Protein AF-A0A9P7CWK6-F1 (afdb_monomer_lite)

Secondary structure (DSSP, 8-state):
-EEEE--SS-SEEE-PPPPTT--PPPP-EEE--EEEEE------TTT-S------HHHHHTTS-HHHHHHHGGG----

Structure (mmCIF, N/CA/C/O backbone):
data_AF-A0A9P7CWK6-F1
#
_entry.id   AF-A0A9P7CWK6-F1
#
loop_
_atom_site.group_PDB
_atom_site.id
_atom_site.type_symbol
_atom_site.label_atom_id
_atom_site.label_alt_id
_atom_site.label_comp_id
_atom_site.label_asym_id
_atom_site.label_entity_id
_atom_site.label_seq_id
_atom_site.pdbx_PDB_ins_code
_atom_site.Cartn_x
_atom_site.Cartn_y
_atom_site.Cartn_z
_atom_site.occupancy
_atom_site.B_iso_or_equiv
_atom_site.auth_seq_id
_atom_site.auth_comp_id
_atom_site.auth_asym_id
_atom_site.auth_atom_id
_atom_site.pdbx_PDB_model_num
ATOM 1 N N . MET A 1 1 ? 2.305 -10.637 -10.636 1.00 89.69 1 MET A N 1
ATOM 2 C CA . MET A 1 1 ? 3.314 -9.705 -10.105 1.00 89.69 1 MET A CA 1
ATOM 3 C C . MET A 1 1 ? 4.180 -10.506 -9.160 1.00 89.69 1 MET A C 1
ATOM 5 O O . MET A 1 1 ? 3.616 -11.320 -8.441 1.00 89.69 1 MET A O 1
ATOM 9 N N . ASP A 1 2 ? 5.496 -10.342 -9.232 1.00 95.06 2 ASP A N 1
ATOM 10 C CA . ASP A 1 2 ? 6.433 -11.009 -8.331 1.00 95.06 2 ASP A CA 1
ATOM 11 C C . ASP A 1 2 ? 6.810 -10.046 -7.201 1.00 95.06 2 ASP A C 1
ATOM 13 O O . ASP A 1 2 ? 7.262 -8.921 -7.450 1.00 95.06 2 ASP A O 1
ATOM 17 N N . THR A 1 3 ? 6.539 -10.458 -5.966 1.00 96.19 3 THR A N 1
ATOM 18 C CA . THR A 1 3 ? 6.622 -9.608 -4.777 1.00 96.19 3 THR A CA 1
ATOM 19 C C . THR A 1 3 ? 7.244 -10.361 -3.616 1.00 96.19 3 THR A C 1
ATOM 21 O O . THR A 1 3 ? 6.820 -11.471 -3.297 1.00 96.19 3 THR A O 1
ATOM 24 N N . LEU A 1 4 ? 8.169 -9.707 -2.922 1.00 96.38 4 LEU A N 1
ATOM 25 C CA . LEU A 1 4 ? 8.767 -10.204 -1.691 1.00 96.38 4 LEU A CA 1
ATOM 26 C C . LEU A 1 4 ? 8.082 -9.554 -0.485 1.00 96.38 4 LEU A C 1
ATOM 28 O O . LEU A 1 4 ? 8.244 -8.355 -0.257 1.00 96.38 4 LEU A O 1
ATOM 32 N N . ILE A 1 5 ? 7.334 -10.339 0.292 1.00 96.50 5 ILE A N 1
ATOM 33 C CA . ILE A 1 5 ? 6.787 -9.900 1.584 1.00 96.50 5 ILE A CA 1
ATOM 34 C C . ILE A 1 5 ? 7.939 -9.836 2.594 1.00 96.50 5 ILE A C 1
ATOM 36 O O . ILE A 1 5 ? 8.683 -10.803 2.738 1.00 96.50 5 ILE A O 1
ATOM 40 N N . VAL A 1 6 ? 8.096 -8.698 3.277 1.00 96.38 6 VAL A N 1
ATOM 41 C CA . VAL A 1 6 ? 9.273 -8.422 4.124 1.00 96.38 6 VAL A CA 1
ATOM 42 C C . VAL A 1 6 ? 9.267 -9.237 5.420 1.00 96.38 6 VAL A C 1
ATOM 44 O O . VAL A 1 6 ? 10.310 -9.731 5.837 1.00 96.38 6 VAL A O 1
ATOM 47 N N . SER A 1 7 ? 8.108 -9.367 6.071 1.00 95.44 7 SER A N 1
ATOM 48 C CA . SER A 1 7 ? 7.946 -10.086 7.341 1.00 95.44 7 SER A CA 1
ATOM 49 C C . SER A 1 7 ? 6.525 -10.642 7.489 1.00 95.44 7 SER A C 1
ATOM 51 O O . SER A 1 7 ? 5.612 -10.251 6.760 1.00 95.44 7 SER A O 1
ATOM 53 N N . ARG A 1 8 ? 6.344 -11.547 8.459 1.00 95.56 8 ARG A N 1
ATOM 54 C CA . ARG A 1 8 ? 5.037 -12.021 8.946 1.00 95.56 8 ARG A CA 1
ATOM 55 C C . ARG A 1 8 ? 4.428 -11.109 10.011 1.00 95.56 8 ARG A C 1
ATOM 57 O O . ARG A 1 8 ? 3.299 -11.362 10.417 1.00 95.56 8 ARG A O 1
ATOM 64 N N . ASP A 1 9 ? 5.150 -10.075 10.425 1.00 96.69 9 ASP A N 1
ATOM 65 C CA . AS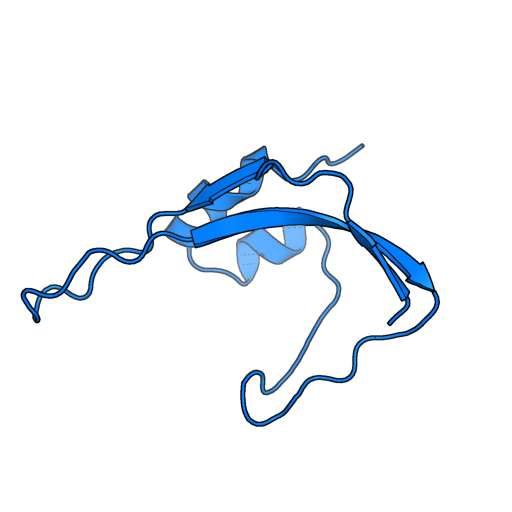P A 1 9 ? 4.649 -9.061 11.345 1.00 96.69 9 ASP A CA 1
ATOM 66 C C . ASP A 1 9 ? 4.096 -7.866 10.553 1.00 96.69 9 ASP A C 1
ATOM 68 O O . ASP A 1 9 ? 4.761 -7.391 9.620 1.00 96.69 9 ASP A O 1
ATOM 72 N N . PRO A 1 10 ? 2.895 -7.366 10.890 1.00 95.88 10 PRO A N 1
ATOM 73 C CA . PRO A 1 10 ? 2.350 -6.177 10.256 1.00 95.88 10 PRO A CA 1
ATOM 74 C C . PRO A 1 10 ? 3.186 -4.946 10.618 1.00 95.88 10 PRO A C 1
ATOM 76 O O . PRO A 1 10 ? 3.647 -4.790 11.747 1.00 95.88 10 PRO A O 1
ATOM 79 N N . ILE A 1 11 ? 3.339 -4.036 9.659 1.00 95.50 11 ILE A N 1
ATOM 80 C CA . ILE A 1 11 ? 4.010 -2.742 9.861 1.00 95.50 11 ILE A CA 1
ATOM 81 C C . ILE A 1 11 ? 3.070 -1.688 10.451 1.00 95.50 11 ILE A C 1
ATOM 83 O O . ILE A 1 11 ? 3.516 -0.613 10.846 1.00 95.50 11 ILE A O 1
ATOM 87 N N . GLY A 1 12 ? 1.777 -2.004 10.532 1.00 93.69 12 GLY A N 1
ATOM 88 C CA . GLY A 1 12 ? 0.835 -1.239 11.322 1.00 93.69 12 GLY A CA 1
ATOM 89 C C . GLY A 1 12 ? -0.601 -1.722 11.201 1.00 93.69 12 GLY A C 1
ATOM 90 O O . GLY A 1 12 ? -0.903 -2.717 10.535 1.00 93.69 12 GLY A O 1
ATOM 91 N N . VAL A 1 13 ? -1.472 -1.009 11.906 1.00 92.81 13 VAL A N 1
ATOM 92 C CA . VAL A 1 13 ? -2.883 -1.345 12.081 1.00 92.81 13 VAL A CA 1
ATOM 93 C C . VAL A 1 13 ? -3.709 -0.112 11.748 1.00 92.81 13 VAL A C 1
ATOM 95 O O . VAL A 1 13 ? -3.391 0.986 12.200 1.00 92.81 13 VAL A O 1
ATOM 98 N N . PHE A 1 14 ? -4.757 -0.296 10.954 1.00 90.31 14 PHE A N 1
ATOM 99 C CA . PHE A 1 14 ? -5.722 0.738 10.619 1.00 90.31 14 PHE A CA 1
ATOM 100 C C . PHE A 1 14 ? -7.117 0.300 11.062 1.00 90.31 14 PHE A C 1
ATOM 102 O O . PHE A 1 14 ? -7.561 -0.806 10.752 1.00 90.31 14 PHE A O 1
ATOM 109 N N . HIS A 1 15 ? -7.793 1.183 11.791 1.00 89.12 15 HIS A N 1
ATOM 110 C CA . HIS A 1 15 ? -9.163 1.000 12.249 1.00 89.12 15 HIS A CA 1
ATOM 111 C C . HIS A 1 15 ? -10.066 1.894 11.395 1.00 89.12 15 HIS A C 1
ATOM 113 O O . HIS A 1 15 ? -10.144 3.095 11.667 1.00 89.12 15 HIS A O 1
ATOM 119 N N . PRO A 1 16 ? -10.682 1.367 10.322 1.00 84.38 16 PRO A N 1
ATOM 120 C CA . PRO A 1 16 ? -11.618 2.144 9.528 1.00 84.38 16 PRO A CA 1
ATOM 121 C C . PRO A 1 16 ? -12.791 2.628 10.393 1.00 84.38 16 PRO A C 1
ATOM 123 O O . PRO A 1 16 ? -13.261 1.891 11.265 1.00 84.38 16 PRO A O 1
ATOM 126 N N . PRO A 1 17 ? -13.287 3.855 10.162 1.00 78.94 17 PRO A N 1
ATOM 127 C CA . PRO A 1 17 ? -14.436 4.368 10.890 1.00 78.94 17 PRO A CA 1
ATOM 128 C C . PRO A 1 17 ? -15.650 3.460 10.657 1.00 78.94 17 PRO A C 1
ATOM 130 O O . PRO A 1 17 ? -16.076 3.239 9.522 1.00 78.94 17 PRO A O 1
ATOM 133 N N . SER A 1 18 ? -16.193 2.914 11.747 1.00 71.69 18 SER A N 1
ATOM 134 C CA . SER A 1 18 ? -17.349 2.017 11.694 1.00 71.69 18 SER A CA 1
ATOM 135 C C . SER A 1 18 ? -18.588 2.773 11.193 1.00 71.69 18 SER A C 1
ATOM 137 O O . SER A 1 18 ? -18.876 3.868 11.694 1.00 71.69 18 SER A O 1
ATOM 139 N N . PRO A 1 19 ? -19.357 2.235 10.226 1.00 63.81 19 PRO A N 1
ATOM 140 C CA . PRO A 1 19 ? -20.626 2.837 9.853 1.00 63.81 19 PRO A CA 1
ATOM 141 C C . PRO A 1 19 ? -21.565 2.776 11.062 1.00 63.81 19 PRO A C 1
ATOM 143 O O . PRO A 1 19 ? -21.886 1.700 11.561 1.00 63.81 19 PRO A O 1
ATOM 146 N N . ALA A 1 20 ? -22.027 3.943 11.517 1.00 57.56 20 ALA A N 1
ATOM 147 C CA . ALA A 1 20 ? -22.745 4.175 12.778 1.00 57.56 20 ALA A CA 1
ATOM 148 C C . ALA A 1 20 ? -24.089 3.420 12.971 1.00 57.56 20 ALA A C 1
ATOM 150 O O . ALA A 1 20 ? -24.875 3.785 13.840 1.00 57.56 20 ALA A O 1
ATOM 151 N N . SER A 1 21 ? -24.413 2.409 12.160 1.00 55.19 21 SER A N 1
ATOM 152 C CA . SER A 1 21 ? -25.762 1.828 12.047 1.00 55.19 21 SER A CA 1
ATOM 153 C C . SER A 1 21 ? -25.865 0.302 12.130 1.00 55.19 21 SER A C 1
ATOM 155 O O . SER A 1 21 ? -26.968 -0.221 11.989 1.00 55.19 21 SER A O 1
ATOM 157 N N . THR A 1 22 ? -24.803 -0.439 12.448 1.00 53.12 22 THR A N 1
ATOM 158 C CA . THR A 1 22 ? -24.959 -1.885 12.685 1.00 53.12 22 THR A CA 1
ATOM 159 C C . THR A 1 22 ? -24.058 -2.313 13.827 1.00 53.12 22 THR A C 1
ATOM 161 O O . THR A 1 22 ? -22.858 -2.091 13.753 1.00 53.12 22 THR A O 1
ATOM 164 N N . GLY A 1 23 ? -24.615 -2.911 14.885 1.00 56.56 23 GLY A N 1
ATOM 165 C CA . GLY A 1 23 ? -23.876 -3.447 16.040 1.00 56.56 23 GLY A CA 1
ATOM 166 C C . GLY A 1 23 ? -23.007 -4.669 15.708 1.00 56.56 23 GLY A C 1
ATOM 167 O O . GLY A 1 23 ? -23.075 -5.678 16.405 1.00 56.56 23 GLY A O 1
ATOM 168 N N . GLY A 1 24 ? -22.262 -4.600 14.605 1.00 60.84 24 GLY A N 1
ATOM 169 C CA . GLY A 1 24 ? -21.273 -5.571 14.163 1.00 60.84 24 GLY A CA 1
ATOM 170 C C . GLY A 1 24 ? -19.885 -5.246 14.713 1.00 60.84 24 GLY A C 1
ATOM 171 O O . GLY A 1 24 ? -19.629 -4.133 15.170 1.00 60.84 24 GLY A O 1
ATOM 172 N N . ALA A 1 25 ? -19.010 -6.252 14.695 1.00 65.12 25 ALA A N 1
ATOM 173 C CA . ALA A 1 25 ? -17.622 -6.130 15.130 1.00 65.12 25 ALA A CA 1
ATOM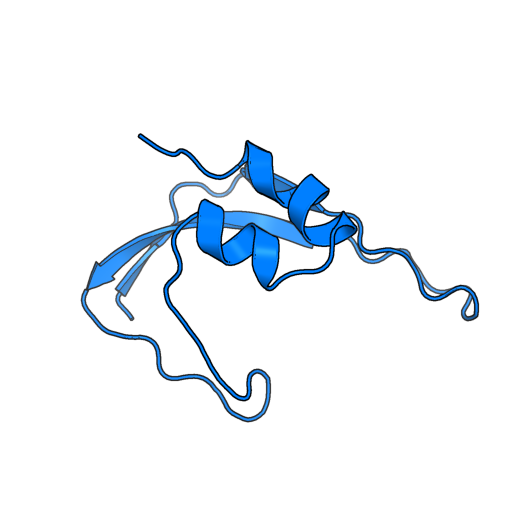 174 C C . ALA A 1 25 ? -16.886 -5.029 14.349 1.00 65.12 25 ALA A C 1
ATOM 176 O O . ALA A 1 25 ? -17.131 -4.849 13.158 1.00 65.12 25 ALA A O 1
ATOM 177 N N . GLU A 1 26 ? -15.991 -4.307 15.026 1.00 74.31 26 GLU A N 1
ATOM 178 C CA . GLU A 1 26 ? -15.122 -3.329 14.374 1.00 74.31 26 GLU A CA 1
ATOM 179 C C . GLU A 1 26 ? -14.179 -4.033 13.396 1.00 74.31 26 GLU A C 1
ATOM 181 O O . GLU A 1 26 ? -13.515 -5.013 13.750 1.00 74.31 26 GLU A O 1
ATOM 186 N N . ASP A 1 27 ? -14.105 -3.518 12.171 1.00 84.75 27 ASP A N 1
ATOM 187 C CA . ASP A 1 27 ? -13.126 -3.979 11.199 1.00 84.75 27 ASP A CA 1
ATOM 188 C C . ASP A 1 27 ? -11.727 -3.514 11.625 1.00 84.75 27 ASP A C 1
ATOM 190 O O . ASP A 1 27 ? -11.513 -2.360 11.998 1.00 84.75 27 ASP A O 1
ATOM 194 N N . VAL A 1 28 ? -10.753 -4.422 11.559 1.00 90.31 28 VAL A N 1
ATOM 195 C CA . VAL A 1 28 ? -9.347 -4.135 11.869 1.00 90.31 28 VAL A CA 1
ATOM 196 C C . VAL A 1 28 ? -8.492 -4.550 10.682 1.00 90.31 28 VAL A C 1
ATOM 198 O O . VAL A 1 28 ? -8.488 -5.715 10.279 1.00 90.31 28 VAL A O 1
ATOM 201 N N . VAL A 1 29 ? -7.746 -3.598 10.123 1.00 92.06 29 VAL A N 1
ATOM 202 C CA . VAL A 1 29 ? -6.906 -3.810 8.941 1.00 92.06 29 VAL A CA 1
ATOM 203 C C . VAL A 1 29 ? -5.439 -3.869 9.353 1.00 92.06 29 VAL A C 1
ATOM 205 O O . VAL A 1 29 ? -4.873 -2.889 9.829 1.00 92.06 29 VAL A O 1
ATOM 208 N N . PHE A 1 30 ? -4.798 -5.014 9.123 1.00 94.56 30 PHE A N 1
ATOM 209 C CA . PHE A 1 30 ? -3.360 -5.191 9.332 1.00 94.56 30 PHE A CA 1
ATOM 210 C C . PHE A 1 30 ? -2.602 -4.948 8.027 1.00 94.56 30 PHE A C 1
ATOM 212 O O . PHE A 1 30 ? -2.861 -5.606 7.018 1.00 94.56 30 PHE A O 1
ATOM 219 N N . ILE A 1 31 ? -1.649 -4.018 8.047 1.00 94.62 31 ILE A N 1
ATOM 220 C CA . ILE A 1 31 ? -0.896 -3.600 6.862 1.00 94.62 31 ILE A CA 1
ATOM 221 C C . ILE A 1 31 ? 0.465 -4.290 6.858 1.00 94.62 31 ILE A C 1
ATOM 223 O O . ILE A 1 31 ? 1.198 -4.257 7.844 1.00 94.62 31 ILE A O 1
ATOM 227 N N . TYR A 1 32 ? 0.821 -4.886 5.721 1.00 96.38 32 TYR A N 1
ATOM 228 C CA . TYR A 1 32 ? 2.090 -5.581 5.510 1.00 96.38 32 TYR A CA 1
ATOM 229 C C . TYR A 1 32 ? 2.912 -4.888 4.427 1.00 96.38 32 TYR A C 1
ATOM 231 O O . TYR A 1 32 ? 2.369 -4.376 3.448 1.00 96.38 32 TYR A O 1
ATOM 239 N N . LYS A 1 33 ? 4.240 -4.909 4.584 1.00 96.00 33 LYS A N 1
ATOM 240 C CA . LYS A 1 33 ? 5.176 -4.354 3.602 1.00 96.00 33 LYS A CA 1
ATOM 241 C C . LYS A 1 33 ? 5.651 -5.432 2.632 1.00 96.00 33 LYS A C 1
ATOM 243 O O . LYS A 1 33 ? 6.070 -6.512 3.053 1.00 96.00 33 LYS A O 1
ATOM 248 N N . ALA A 1 34 ? 5.665 -5.101 1.344 1.00 95.94 34 ALA A N 1
ATOM 249 C CA . ALA A 1 34 ? 6.258 -5.930 0.304 1.00 95.94 34 ALA A CA 1
ATOM 250 C C . ALA A 1 34 ? 7.049 -5.083 -0.700 1.00 95.94 34 ALA A C 1
ATOM 252 O O . ALA A 1 34 ? 6.715 -3.924 -0.946 1.00 95.94 34 ALA A O 1
ATOM 253 N N . HIS A 1 35 ? 8.078 -5.680 -1.300 1.00 95.62 35 HIS A N 1
ATOM 254 C CA . HIS A 1 35 ? 8.813 -5.099 -2.420 1.00 95.62 35 HIS A CA 1
ATOM 255 C C . HIS A 1 35 ? 8.399 -5.768 -3.731 1.00 95.62 35 HIS A C 1
ATOM 257 O O . HIS A 1 35 ? 8.373 -6.995 -3.825 1.00 95.62 35 HIS A O 1
ATOM 263 N N . ILE A 1 36 ? 8.112 -4.966 -4.758 1.00 95.88 36 ILE A N 1
ATOM 264 C CA . ILE A 1 36 ? 7.970 -5.457 -6.132 1.00 95.88 36 ILE A CA 1
ATOM 265 C C . ILE A 1 36 ? 9.347 -5.806 -6.692 1.00 95.88 36 ILE A C 1
ATOM 267 O O . ILE A 1 36 ? 10.233 -4.957 -6.711 1.00 95.88 36 ILE A O 1
ATOM 271 N N . MET A 1 37 ? 9.519 -7.040 -7.161 1.00 96.25 37 MET A N 1
ATOM 272 C CA . MET A 1 37 ? 10.750 -7.472 -7.832 1.00 96.25 37 MET A CA 1
ATOM 273 C C . MET A 1 37 ? 10.591 -7.407 -9.352 1.00 96.25 37 MET A C 1
ATOM 275 O O . MET A 1 37 ? 11.484 -6.936 -10.052 1.00 96.25 37 MET A O 1
ATOM 279 N N . ALA A 1 38 ? 9.437 -7.846 -9.868 1.00 96.44 38 ALA A N 1
ATOM 280 C CA . ALA A 1 38 ? 9.140 -7.821 -11.295 1.00 96.44 38 ALA A CA 1
ATOM 281 C C . ALA A 1 38 ? 7.633 -7.890 -11.605 1.00 96.44 38 ALA A C 1
ATOM 283 O O . ALA A 1 38 ? 6.796 -8.316 -10.801 1.00 96.44 38 ALA A O 1
ATOM 284 N N . GLY A 1 39 ? 7.287 -7.536 -12.843 1.00 95.12 39 GLY A N 1
ATOM 285 C CA . GLY A 1 39 ? 5.931 -7.617 -13.381 1.00 95.12 39 GLY A CA 1
ATOM 286 C C . GLY A 1 39 ? 5.097 -6.355 -13.151 1.00 95.12 39 GLY A C 1
ATOM 287 O O . GLY A 1 39 ? 5.606 -5.312 -12.763 1.00 95.12 39 GLY A O 1
ATOM 288 N N . GLN A 1 40 ? 3.800 -6.459 -13.441 1.00 93.69 40 GLN A N 1
ATOM 289 C CA . GLN A 1 40 ? 2.849 -5.347 -13.382 1.00 93.69 40 GLN A CA 1
ATOM 290 C C . GLN A 1 40 ? 1.523 -5.815 -12.772 1.00 93.69 40 GLN A C 1
ATOM 292 O O . GLN A 1 40 ? 1.166 -6.997 -12.883 1.00 93.69 40 GLN A O 1
ATOM 297 N N . VAL A 1 41 ? 0.795 -4.894 -12.137 1.00 92.75 41 VAL A N 1
ATOM 298 C CA . VAL A 1 41 ? -0.558 -5.155 -11.635 1.00 92.75 41 VAL A CA 1
ATOM 299 C C . VAL A 1 41 ? -1.529 -5.422 -12.789 1.00 92.75 41 VAL A C 1
ATOM 301 O O . VAL A 1 41 ? -1.486 -4.780 -13.837 1.00 92.75 41 VAL A O 1
ATOM 304 N N . ARG A 1 42 ? -2.447 -6.369 -12.572 1.00 92.06 42 ARG A N 1
ATOM 305 C CA . ARG A 1 42 ? -3.658 -6.551 -13.381 1.00 92.06 42 ARG A CA 1
ATOM 306 C C . ARG A 1 42 ? -4.858 -6.545 -12.431 1.00 92.06 42 ARG A C 1
ATOM 308 O O . ARG A 1 42 ? -5.048 -7.550 -11.745 1.00 92.06 42 ARG A O 1
ATOM 315 N N . PRO A 1 43 ? -5.609 -5.435 -12.320 1.00 91.94 43 PRO A N 1
ATOM 316 C CA . PRO A 1 43 ? -6.667 -5.329 -11.326 1.00 91.94 43 PRO A CA 1
ATOM 317 C C . PRO A 1 43 ? -7.775 -6.346 -11.610 1.00 91.94 43 PRO A C 1
ATOM 319 O O . PRO A 1 43 ? -8.221 -6.513 -12.749 1.00 91.94 43 PRO A O 1
ATOM 322 N N . ASN A 1 44 ? -8.217 -7.040 -10.561 1.00 92.25 44 ASN A N 1
ATOM 323 C CA . ASN A 1 44 ? -9.409 -7.870 -10.637 1.00 92.25 44 ASN A CA 1
ATOM 324 C C . ASN A 1 44 ? -10.634 -6.955 -10.558 1.00 92.25 44 ASN A C 1
ATOM 326 O O . ASN A 1 44 ? -10.951 -6.442 -9.486 1.00 92.25 44 ASN A O 1
ATOM 330 N N . ARG A 1 45 ? -11.340 -6.799 -11.684 1.00 91.31 45 ARG A N 1
ATOM 331 C CA . ARG A 1 45 ? -12.496 -5.898 -11.815 1.00 91.31 45 ARG A CA 1
ATOM 332 C C . ARG A 1 45 ? -13.660 -6.209 -10.867 1.00 91.31 45 ARG A C 1
ATOM 334 O O . ARG A 1 45 ? -14.514 -5.350 -10.692 1.00 91.31 45 ARG A O 1
ATOM 341 N N . ALA A 1 46 ? -13.693 -7.391 -10.248 1.00 93.75 46 ALA A N 1
ATOM 342 C CA . ALA A 1 46 ? -14.666 -7.713 -9.203 1.00 93.75 46 ALA A CA 1
ATOM 343 C C . ALA A 1 46 ? -14.388 -6.994 -7.867 1.00 93.75 46 ALA A C 1
ATOM 345 O O . ALA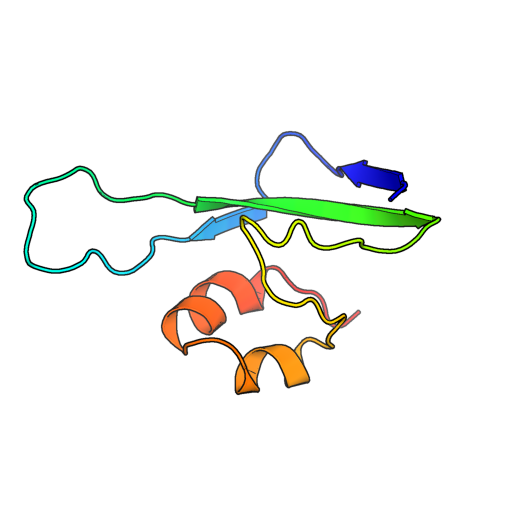 A 1 46 ? -15.309 -6.811 -7.079 1.00 93.75 46 ALA A O 1
ATOM 346 N N . HIS A 1 47 ? -13.137 -6.594 -7.609 1.00 87.94 47 HIS A N 1
ATOM 347 C CA . HIS A 1 47 ? -12.708 -5.997 -6.336 1.00 87.94 47 HIS A CA 1
ATOM 348 C C . HIS A 1 47 ? -12.108 -4.596 -6.486 1.00 87.94 47 HIS A C 1
ATOM 350 O O . HIS A 1 47 ? -12.185 -3.800 -5.559 1.00 87.94 47 HIS A O 1
ATOM 356 N N . ALA A 1 48 ? -11.513 -4.285 -7.638 1.00 89.44 48 ALA A N 1
ATOM 357 C CA . ALA A 1 48 ? -10.926 -2.984 -7.924 1.00 89.44 48 ALA A CA 1
ATOM 358 C C . ALA A 1 48 ? -11.173 -2.613 -9.388 1.00 89.44 48 ALA A C 1
ATOM 360 O O . ALA A 1 48 ? -10.837 -3.376 -10.295 1.00 89.44 48 ALA A O 1
ATOM 361 N N . GLN A 1 49 ? -11.762 -1.437 -9.616 1.00 92.88 49 GLN A N 1
ATOM 362 C CA . GLN A 1 49 ? -12.020 -0.937 -10.969 1.00 92.88 49 GLN A CA 1
ATOM 363 C C . GLN A 1 49 ? -10.729 -0.510 -11.673 1.00 92.88 49 GLN A C 1
ATOM 365 O O . GLN A 1 49 ? -10.570 -0.778 -12.864 1.00 92.8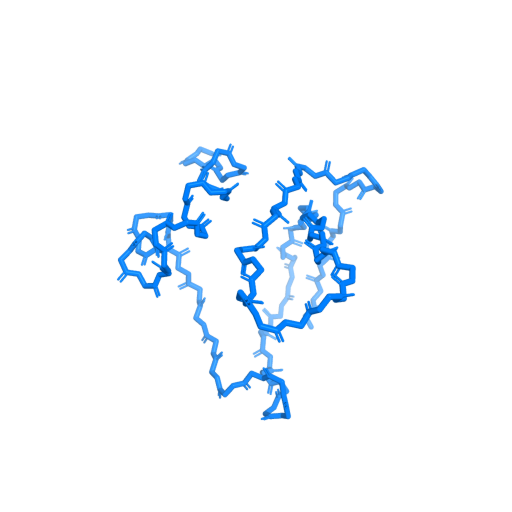8 49 GLN A O 1
ATOM 370 N N . ASP A 1 50 ? -9.812 0.114 -10.932 1.00 93.31 50 ASP A N 1
ATOM 371 C CA . ASP A 1 50 ? -8.566 0.664 -11.458 1.00 93.31 50 ASP A CA 1
ATOM 372 C C . ASP A 1 50 ? -7.426 0.554 -10.434 1.00 93.31 50 ASP A C 1
ATOM 374 O O . ASP A 1 50 ? -7.645 0.213 -9.268 1.00 93.31 50 ASP A O 1
ATOM 378 N N . PHE A 1 51 ? -6.200 0.815 -10.881 1.00 93.50 51 PHE A N 1
ATOM 379 C CA . PHE A 1 51 ? -5.002 0.810 -10.058 1.00 93.50 51 PHE A CA 1
ATOM 380 C C . PHE A 1 51 ? -3.975 1.832 -10.555 1.00 93.50 51 PHE A C 1
ATOM 382 O O . PHE A 1 51 ? -3.695 1.918 -11.750 1.00 93.50 51 PHE A O 1
ATOM 389 N N . ALA A 1 52 ? -3.328 2.530 -9.619 1.00 94.94 52 ALA A N 1
ATOM 390 C CA . ALA A 1 52 ? -2.241 3.455 -9.914 1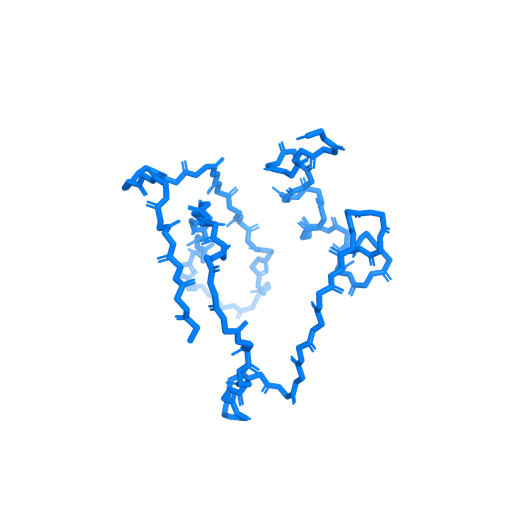.00 94.94 52 ALA A CA 1
ATOM 391 C C . ALA A 1 52 ? -1.072 3.293 -8.933 1.00 94.94 52 ALA A C 1
ATOM 393 O O . ALA A 1 52 ? -1.272 3.153 -7.727 1.00 94.94 52 ALA A O 1
ATOM 394 N N . TRP A 1 53 ? 0.153 3.374 -9.461 1.00 94.19 53 TRP A N 1
ATOM 395 C CA . TRP A 1 53 ? 1.358 3.597 -8.663 1.00 94.19 53 TRP A CA 1
ATOM 396 C C . TRP A 1 53 ? 1.477 5.088 -8.371 1.00 94.19 53 TRP A C 1
ATOM 398 O O . TRP A 1 53 ? 1.445 5.893 -9.299 1.00 94.19 53 TRP A O 1
ATOM 408 N N . LEU A 1 54 ? 1.601 5.447 -7.098 1.00 94.69 54 LEU A N 1
ATOM 409 C CA . LEU A 1 54 ? 1.603 6.835 -6.650 1.00 94.69 54 LEU A CA 1
ATOM 410 C C . LEU A 1 54 ? 2.755 7.079 -5.685 1.00 94.69 54 LEU A C 1
ATOM 412 O O . LEU A 1 54 ? 3.135 6.200 -4.910 1.00 94.69 54 LEU A O 1
ATOM 416 N N . THR A 1 55 ? 3.273 8.300 -5.707 1.00 94.19 55 THR A N 1
ATOM 417 C CA . THR A 1 55 ? 4.166 8.791 -4.658 1.00 94.19 55 THR A CA 1
ATOM 418 C C . THR A 1 55 ? 3.385 9.102 -3.380 1.00 94.19 55 THR A C 1
ATOM 420 O O . THR A 1 55 ? 2.175 9.337 -3.403 1.00 94.19 55 THR A O 1
ATOM 423 N N . LYS A 1 56 ? 4.082 9.178 -2.243 1.00 92.75 56 LYS A N 1
ATOM 424 C CA . LYS A 1 56 ? 3.469 9.494 -0.945 1.00 92.75 56 LYS A CA 1
ATOM 425 C C . LYS A 1 56 ? 2.672 10.809 -0.962 1.00 92.75 56 LYS A C 1
ATOM 427 O O . LYS A 1 56 ? 1.573 10.871 -0.414 1.00 92.75 56 LYS A O 1
ATOM 432 N N . GLY A 1 57 ? 3.184 11.843 -1.637 1.00 92.50 57 GLY A N 1
ATOM 433 C CA . GLY A 1 57 ? 2.491 13.129 -1.781 1.00 92.50 57 GLY A CA 1
ATOM 434 C C . GLY A 1 57 ? 1.203 13.043 -2.608 1.00 92.50 57 GLY A C 1
ATOM 435 O O . GLY A 1 57 ? 0.220 13.709 -2.295 1.00 92.50 57 GLY A O 1
ATOM 436 N N . GLU A 1 58 ? 1.184 12.187 -3.628 1.00 94.88 58 GLU A N 1
ATOM 437 C CA . GLU A 1 58 ? 0.026 11.966 -4.500 1.00 94.88 58 GLU A CA 1
ATOM 438 C C . GLU A 1 58 ? -1.063 11.093 -3.873 1.00 94.88 58 GLU A C 1
ATOM 440 O O . GLU A 1 58 ? -2.219 11.178 -4.291 1.00 94.88 58 GLU A O 1
ATOM 445 N N . ILE A 1 59 ? -0.705 10.248 -2.903 1.00 94.44 59 ILE A N 1
ATOM 446 C CA . ILE A 1 59 ? -1.664 9.436 -2.145 1.00 94.44 59 ILE A CA 1
ATOM 447 C C . ILE A 1 59 ? -2.517 10.341 -1.260 1.00 94.44 59 ILE A C 1
ATOM 449 O O . ILE A 1 59 ? -3.739 10.215 -1.274 1.00 94.44 59 ILE A O 1
ATOM 453 N N . LYS A 1 60 ? -1.897 11.302 -0.559 1.00 93.31 60 LYS A N 1
ATOM 454 C CA . LYS A 1 60 ? -2.590 12.242 0.341 1.00 93.31 60 LYS A CA 1
ATOM 455 C C . LYS A 1 60 ? -3.778 12.949 -0.320 1.00 93.31 60 LYS A C 1
ATOM 457 O O . LYS A 1 60 ? -4.749 13.262 0.353 1.00 93.31 60 LYS A O 1
ATOM 462 N N . THR A 1 61 ? -3.697 13.238 -1.618 1.00 95.00 61 THR A N 1
ATOM 463 C CA . THR A 1 61 ? -4.751 13.963 -2.345 1.00 95.00 61 THR A CA 1
ATOM 464 C C . THR A 1 61 ? -5.855 13.063 -2.900 1.00 95.00 61 THR A C 1
ATOM 466 O O . THR A 1 61 ? -6.831 13.581 -3.437 1.00 95.00 61 THR A O 1
ATOM 469 N N . ARG A 1 62 ? -5.702 11.735 -2.817 1.00 94.19 62 ARG A N 1
ATOM 470 C CA . ARG A 1 62 ? -6.610 10.750 -3.429 1.00 94.19 62 ARG A CA 1
ATOM 471 C C . ARG A 1 62 ? -7.331 9.851 -2.434 1.00 94.19 62 ARG A C 1
ATOM 473 O O . ARG A 1 62 ? -8.335 9.257 -2.813 1.00 94.19 62 ARG A O 1
ATOM 480 N N . VAL A 1 63 ? -6.812 9.714 -1.219 1.00 92.62 63 VAL A N 1
ATOM 481 C CA . VAL A 1 63 ? -7.441 8.921 -0.156 1.00 92.62 63 VAL A CA 1
ATOM 482 C C . VAL A 1 63 ? -8.104 9.837 0.865 1.00 92.62 63 VAL A C 1
ATOM 484 O O . VAL A 1 63 ? -7.700 10.990 1.018 1.00 92.62 63 VAL A O 1
ATOM 487 N N . ASP A 1 64 ? -9.097 9.311 1.576 1.00 92.56 64 ASP A N 1
ATOM 488 C CA . ASP A 1 64 ? -9.738 10.019 2.682 1.00 92.56 64 ASP A CA 1
ATOM 489 C C . ASP A 1 64 ? -8.732 10.370 3.786 1.00 92.56 64 ASP A C 1
ATOM 491 O O . ASP A 1 64 ? -7.744 9.660 4.006 1.00 92.56 64 ASP A O 1
ATOM 495 N N . GLU A 1 65 ? -8.994 11.461 4.508 1.00 92.44 65 GLU A N 1
ATOM 496 C CA . GLU A 1 65 ? -8.079 11.981 5.528 1.00 92.44 65 GLU A CA 1
ATOM 497 C C . GLU A 1 65 ? -7.804 10.962 6.643 1.00 92.44 65 GLU A C 1
ATOM 499 O O . GLU A 1 65 ? -6.647 10.775 7.022 1.00 92.44 65 GLU A O 1
ATOM 504 N N . ASP A 1 66 ? -8.826 10.229 7.094 1.00 91.00 66 ASP A N 1
ATOM 505 C CA . ASP A 1 66 ? -8.678 9.178 8.108 1.00 91.00 66 ASP A CA 1
ATOM 506 C C . ASP A 1 66 ? -7.753 8.052 7.628 1.00 91.00 66 ASP A C 1
ATOM 508 O O . ASP A 1 66 ? -6.859 7.607 8.353 1.00 91.00 66 ASP A O 1
ATOM 512 N N . CYS A 1 67 ? -7.918 7.627 6.372 1.00 89.88 67 CYS A N 1
ATOM 513 C CA . CYS A 1 67 ? -7.057 6.620 5.761 1.00 89.88 67 CYS A CA 1
ATOM 514 C C . CYS A 1 67 ? -5.617 7.134 5.661 1.00 89.88 67 CYS A C 1
ATOM 516 O O . CYS A 1 67 ? -4.679 6.439 6.053 1.00 89.88 67 CYS A O 1
ATOM 518 N N . TRP A 1 68 ? -5.438 8.377 5.204 1.00 93.00 68 TRP A N 1
ATOM 519 C CA . TRP A 1 68 ? -4.131 9.016 5.109 1.00 93.00 68 TRP A CA 1
ATOM 520 C C . TRP A 1 68 ? -3.420 9.079 6.463 1.00 93.00 68 TRP A C 1
ATOM 522 O O . TRP A 1 68 ? -2.265 8.660 6.568 1.00 93.00 68 TRP A O 1
ATOM 532 N N . LEU A 1 69 ? -4.100 9.572 7.501 1.00 92.00 69 LEU A N 1
ATOM 533 C CA . LEU A 1 69 ? -3.553 9.659 8.854 1.00 92.00 69 LEU A CA 1
ATOM 534 C C . LEU A 1 69 ? -3.165 8.282 9.397 1.00 92.00 69 LEU A C 1
ATOM 536 O O . LEU A 1 69 ? -2.135 8.175 10.059 1.00 92.00 69 LEU A O 1
ATOM 540 N N . GLY A 1 70 ? -3.930 7.243 9.053 1.00 90.00 70 GLY A N 1
ATOM 541 C CA . GLY A 1 70 ? -3.641 5.862 9.420 1.00 90.00 70 GLY A CA 1
ATOM 542 C C . GLY A 1 70 ? -2.389 5.279 8.761 1.00 90.00 70 GLY A C 1
ATOM 543 O O . GLY A 1 70 ? -1.670 4.526 9.409 1.00 90.00 70 GLY A O 1
ATOM 544 N N . ILE A 1 71 ? -2.095 5.617 7.498 1.00 92.00 71 ILE A N 1
ATOM 545 C CA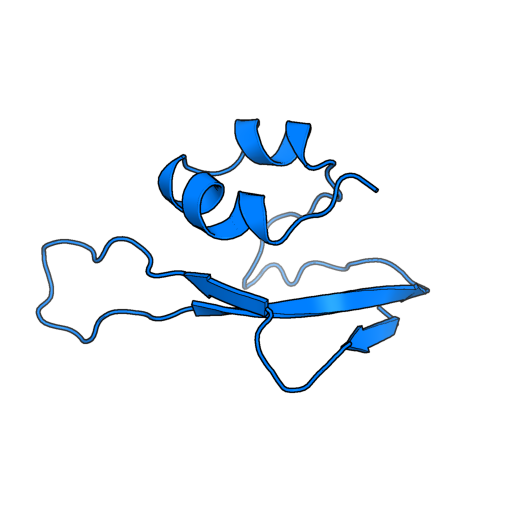 . ILE A 1 71 ? -1.029 4.946 6.719 1.00 92.00 71 ILE A CA 1
ATOM 546 C C . ILE A 1 71 ? 0.236 5.785 6.492 1.00 92.00 71 ILE A C 1
ATOM 548 O O . ILE A 1 71 ? 1.267 5.237 6.092 1.00 92.00 71 ILE A O 1
ATOM 552 N N . LYS A 1 72 ? 0.185 7.109 6.694 1.00 92.12 72 LYS A N 1
ATOM 553 C CA . LYS A 1 72 ? 1.267 8.039 6.306 1.00 92.12 72 LYS A CA 1
ATOM 554 C C . LYS A 1 72 ? 2.620 7.716 6.943 1.00 92.12 72 LYS A C 1
ATOM 556 O O . LYS A 1 72 ? 3.652 7.931 6.309 1.00 92.12 72 LYS A O 1
ATOM 561 N N . ASP A 1 73 ? 2.610 7.195 8.168 1.00 91.31 73 ASP A N 1
ATOM 562 C CA . ASP A 1 73 ? 3.822 6.956 8.959 1.00 91.31 73 ASP A CA 1
ATOM 563 C C . ASP A 1 73 ? 4.514 5.635 8.582 1.00 91.31 73 ASP A C 1
ATOM 565 O O . ASP A 1 73 ? 5.690 5.443 8.876 1.00 91.31 73 ASP A O 1
ATOM 569 N N . MET A 1 74 ? 3.823 4.748 7.857 1.00 90.44 74 MET A N 1
ATOM 570 C CA . MET A 1 74 ? 4.382 3.477 7.374 1.00 90.44 74 MET A CA 1
ATOM 571 C C . MET A 1 74 ? 5.150 3.626 6.051 1.00 90.44 74 MET A C 1
ATOM 573 O O . MET A 1 74 ? 5.866 2.713 5.630 1.00 90.44 74 MET A O 1
ATOM 577 N N . GLN A 1 75 ? 4.989 4.765 5.373 1.00 86.25 75 GLN A N 1
ATOM 578 C CA . GLN A 1 75 ? 5.594 5.051 4.075 1.00 86.25 75 GLN A CA 1
ATOM 579 C C . GLN A 1 75 ? 6.844 5.921 4.252 1.00 86.25 75 GLN A C 1
ATOM 581 O O . GLN A 1 75 ? 6.758 7.071 4.691 1.00 86.25 75 GLN A O 1
ATOM 586 N N . SER A 1 76 ? 8.005 5.374 3.887 1.00 86.38 76 SER A N 1
ATOM 587 C CA . SER A 1 76 ? 9.270 6.119 3.824 1.00 86.38 76 SER A CA 1
ATOM 588 C C . SER A 1 76 ? 9.332 6.962 2.549 1.00 86.38 76 SER A C 1
ATOM 590 O O . SER A 1 76 ? 8.892 6.505 1.496 1.00 86.38 76 SER A O 1
ATOM 592 N N . ASP A 1 77 ? 9.908 8.160 2.648 1.00 81.81 77 ASP A N 1
ATOM 593 C CA . ASP A 1 77 ? 10.283 9.000 1.497 1.00 81.81 77 ASP A CA 1
ATOM 594 C C . ASP A 1 77 ? 11.733 8.749 1.030 1.00 81.81 77 ASP A C 1
ATOM 596 O O . ASP A 1 77 ? 12.177 9.331 0.041 1.00 81.81 77 ASP A O 1
ATOM 600 N N . PHE A 1 78 ? 12.456 7.885 1.753 1.00 65.25 78 PHE A N 1
ATOM 601 C CA . PHE A 1 78 ? 13.856 7.510 1.539 1.00 65.25 78 PHE A CA 1
ATOM 602 C C . PHE A 1 78 ? 14.002 6.016 1.258 1.00 65.25 78 PHE A C 1
ATOM 604 O O . PHE A 1 78 ? 13.263 5.227 1.906 1.00 65.25 78 PHE A O 1
#

Organism: NCBI:txid48579

Sequence (78 aa):
MDTLIVSRDPIGVFHPPSPASTGGAEDVVFIYKAHIMAGQVRPNRAHAQDFAWLTKGEIKTRVDEDCWLGIKDMQSDF

pLDDT: mean 88.71, std 10.9, range [53.12, 96.69]

Foldseek 3Di:
DDKAFPDPAFLFKAFPDDDPPDPDDTDIDGHTDMDDPDDDDDDDCVVDVDDDDDDLVRVCVVDDPSVNVRCSVSDDPD

Radius of gyration: 14.73 Å; chains: 1; bounding box: 40×26×29 Å

InterPro domains:
  IPR040008 Large ribosomal subunit protein mL46 [PTHR13124] (1-75)